Protein AF-C4WVU9-F1 (afdb_monomer_lite)

Structure (mmCIF, N/CA/C/O backbone):
data_AF-C4WVU9-F1
#
_entry.id   AF-C4WVU9-F1
#
loop_
_atom_site.group_PDB
_atom_site.id
_atom_site.type_symbol
_atom_site.label_atom_id
_atom_site.label_alt_id
_atom_site.label_comp_id
_atom_site.label_asym_id
_atom_site.label_entity_id
_atom_site.label_seq_id
_atom_site.pdbx_PDB_ins_code
_atom_site.Cartn_x
_atom_site.Cartn_y
_atom_site.Cartn_z
_atom_site.occupancy
_atom_site.B_iso_or_equiv
_atom_site.auth_seq_id
_atom_site.auth_comp_id
_atom_site.auth_asym_id
_atom_site.auth_atom_id
_atom_site.pdbx_PDB_model_num
ATOM 1 N N . MET A 1 1 ? -64.545 -30.453 28.045 1.00 46.75 1 MET A N 1
ATOM 2 C CA . MET A 1 1 ? -63.156 -30.467 27.535 1.00 46.75 1 MET A CA 1
ATOM 3 C C . MET A 1 1 ? -63.154 -29.955 26.108 1.00 46.75 1 MET A C 1
ATOM 5 O O . MET A 1 1 ? -63.712 -30.642 25.272 1.00 46.75 1 MET A O 1
ATOM 9 N N . LEU A 1 2 ? -62.553 -28.795 25.832 1.00 46.34 2 LEU A N 1
ATOM 10 C CA . LEU A 1 2 ? -62.151 -28.385 24.479 1.00 46.34 2 LEU A CA 1
ATOM 11 C C . LEU A 1 2 ? -60.904 -27.500 24.621 1.00 46.34 2 LEU A C 1
ATOM 13 O O . LEU A 1 2 ? -60.979 -26.382 25.125 1.00 46.34 2 LEU A O 1
ATOM 17 N N . TYR A 1 3 ? -59.742 -28.041 24.258 1.00 50.78 3 TYR A N 1
ATOM 18 C CA . TYR A 1 3 ? -58.466 -27.332 24.304 1.00 50.78 3 TYR A CA 1
ATOM 19 C C . TYR A 1 3 ? -58.390 -26.354 23.130 1.00 50.78 3 TYR A C 1
ATOM 21 O O . TYR A 1 3 ? -58.529 -26.748 21.974 1.00 50.78 3 TYR A O 1
ATOM 29 N N . LYS A 1 4 ? -58.163 -25.068 23.417 1.00 58.62 4 LYS A N 1
ATOM 30 C CA . LYS A 1 4 ? -57.947 -24.046 22.389 1.00 58.62 4 LYS A CA 1
ATOM 31 C C . LYS A 1 4 ? -56.478 -24.100 21.970 1.00 58.62 4 LYS A C 1
ATOM 33 O O . LYS A 1 4 ? -55.602 -23.596 22.669 1.00 58.62 4 LYS A O 1
ATOM 38 N N . GLN A 1 5 ? -56.204 -24.778 20.862 1.00 60.66 5 GLN A N 1
ATOM 39 C CA . GLN A 1 5 ? -54.856 -24.931 20.328 1.00 60.66 5 GLN A CA 1
ATOM 40 C C . GLN A 1 5 ? -54.360 -23.585 19.788 1.00 60.66 5 GLN A C 1
ATOM 42 O O . GLN A 1 5 ? -54.873 -23.066 18.799 1.00 60.66 5 GLN A O 1
ATOM 47 N N . GLY A 1 6 ? -53.385 -22.989 20.476 1.00 61.97 6 GLY A N 1
ATOM 48 C CA . GLY A 1 6 ? -52.731 -21.764 20.029 1.00 61.97 6 GLY A CA 1
ATOM 49 C C . GLY A 1 6 ? -51.910 -22.035 18.773 1.00 61.97 6 GLY A C 1
ATOM 50 O O . GLY A 1 6 ? -50.918 -22.763 18.816 1.00 61.97 6 GLY A O 1
ATOM 51 N N . THR A 1 7 ? -52.312 -21.450 17.648 1.00 63.16 7 THR A N 1
ATOM 52 C CA . THR A 1 7 ? -51.521 -21.434 16.414 1.00 63.16 7 THR A CA 1
ATOM 53 C C . THR A 1 7 ? -50.239 -20.644 16.652 1.00 63.16 7 THR A C 1
ATOM 55 O O . THR A 1 7 ? -50.261 -19.415 16.753 1.00 63.16 7 THR A O 1
ATOM 58 N N . LYS A 1 8 ? -49.111 -21.350 16.761 1.00 67.69 8 LYS A N 1
ATOM 59 C CA . LYS A 1 8 ? -47.779 -20.742 16.788 1.00 67.69 8 LYS A CA 1
ATOM 60 C C . LYS A 1 8 ? -47.520 -20.123 15.414 1.00 67.69 8 LYS A C 1
ATOM 62 O O . LYS A 1 8 ? -47.530 -20.832 14.412 1.00 67.69 8 LYS A O 1
ATOM 67 N N . LYS A 1 9 ? -47.323 -18.804 15.360 1.00 69.62 9 LYS A N 1
ATOM 68 C CA . LYS A 1 9 ? -46.897 -18.117 14.135 1.00 69.62 9 LYS A CA 1
ATOM 69 C C . LYS A 1 9 ? -45.459 -18.543 13.830 1.00 69.62 9 LYS A C 1
ATOM 71 O O . LYS A 1 9 ? -44.589 -18.399 14.685 1.00 69.62 9 LYS A O 1
ATOM 76 N N . LEU A 1 10 ? -45.228 -19.100 12.646 1.00 72.19 10 LEU A N 1
ATOM 77 C CA . LEU A 1 10 ? -43.886 -19.391 12.141 1.00 72.19 10 LEU A CA 1
ATOM 78 C C . LEU A 1 10 ? -43.288 -18.101 11.563 1.00 72.19 10 LEU A C 1
ATOM 80 O O . LEU A 1 10 ? -44.019 -17.256 11.046 1.00 72.19 10 LEU A O 1
ATOM 84 N N . LEU A 1 11 ? -41.970 -17.935 11.693 1.00 74.94 11 LEU A N 1
ATOM 85 C CA . LEU A 1 11 ? -41.257 -16.771 11.165 1.00 74.94 11 LEU A CA 1
ATOM 86 C C . LEU A 1 11 ? -41.350 -16.750 9.634 1.00 74.94 11 LEU A C 1
ATOM 88 O O . LEU A 1 11 ? -41.182 -17.779 8.980 1.00 74.94 11 LEU A O 1
ATOM 92 N N . GLN A 1 12 ? -41.627 -15.573 9.073 1.00 75.31 12 GLN A N 1
ATOM 93 C CA . GLN A 1 12 ? -41.738 -15.378 7.632 1.00 75.31 12 GLN A CA 1
ATOM 94 C C . GLN A 1 12 ? -40.367 -15.548 6.971 1.00 75.31 12 GLN A C 1
ATOM 96 O O . GL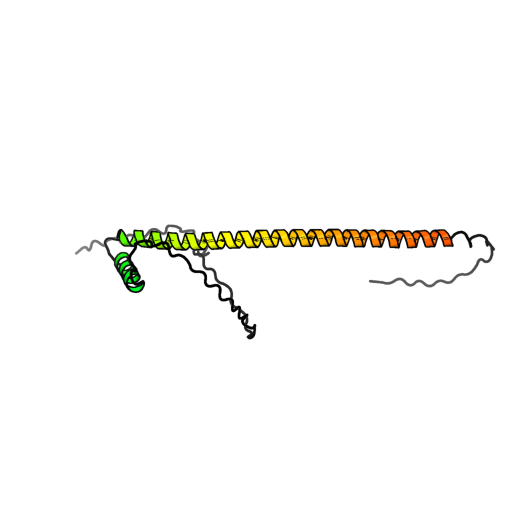N A 1 12 ? -39.401 -14.876 7.330 1.00 75.31 12 GLN A O 1
ATOM 101 N N . THR A 1 13 ? -40.283 -16.431 5.980 1.00 66.06 13 THR A N 1
ATOM 102 C CA . THR A 1 13 ? -39.096 -16.566 5.133 1.00 66.06 13 THR A CA 1
ATOM 103 C C . THR A 1 13 ? -38.992 -15.352 4.214 1.00 66.06 13 THR A C 1
ATOM 105 O O . THR A 1 13 ? -39.792 -15.198 3.293 1.00 66.06 13 THR A O 1
ATOM 108 N N . LEU A 1 14 ? -38.015 -14.485 4.484 1.00 68.69 14 LEU A N 1
ATOM 109 C CA . LEU A 1 14 ? -37.805 -13.207 3.791 1.00 68.69 14 LEU A CA 1
ATOM 110 C C . LEU A 1 14 ? -37.404 -13.350 2.314 1.00 68.69 14 LEU A C 1
ATOM 112 O O . LEU A 1 14 ? -37.648 -12.434 1.536 1.00 68.69 14 LEU A O 1
ATOM 116 N N . GLN A 1 15 ? -36.815 -14.479 1.907 1.00 71.50 15 GLN A N 1
ATOM 117 C CA . GLN A 1 15 ? -36.357 -14.694 0.530 1.00 71.50 15 GLN A CA 1
ATOM 118 C C . GLN A 1 15 ? -36.625 -16.136 0.072 1.00 71.50 15 GLN A C 1
ATOM 120 O O . GLN A 1 15 ? -35.752 -16.993 0.181 1.00 71.50 15 GLN A O 1
ATOM 125 N N . PRO A 1 16 ? -37.826 -16.433 -0.453 1.00 64.88 16 PRO A N 1
ATOM 126 C CA . PRO A 1 16 ? -38.174 -17.779 -0.916 1.00 64.88 16 PRO A CA 1
ATOM 127 C C . PRO A 1 16 ? -37.438 -18.207 -2.203 1.00 64.88 16 PRO A C 1
ATOM 129 O O . PRO A 1 16 ? -37.450 -19.384 -2.537 1.00 64.88 16 PRO A O 1
ATOM 132 N N . SER A 1 17 ? -36.781 -17.276 -2.908 1.00 65.25 17 SER A N 1
ATOM 133 C CA . SER A 1 17 ? -36.077 -17.508 -4.183 1.00 65.25 17 SER A CA 1
ATOM 134 C C . SER A 1 17 ? -34.546 -17.382 -4.077 1.00 65.25 17 SER A C 1
ATOM 136 O O . SER A 1 17 ? -33.875 -17.189 -5.090 1.00 65.25 17 SER A O 1
ATOM 138 N N . GLY A 1 18 ? -33.971 -17.461 -2.873 1.00 63.62 18 GLY A N 1
ATOM 139 C CA . GLY A 1 18 ? -32.516 -17.509 -2.691 1.00 63.62 18 GLY A CA 1
ATOM 140 C C . GLY A 1 18 ? -31.942 -18.837 -3.191 1.00 63.62 18 GLY A C 1
ATOM 141 O O . GLY A 1 18 ? -31.668 -19.729 -2.395 1.00 63.62 18 GLY A O 1
ATOM 142 N N . VAL A 1 19 ? -31.835 -18.996 -4.511 1.00 60.62 19 VAL A N 1
ATOM 143 C CA . VAL A 1 19 ? -31.214 -20.166 -5.157 1.00 60.62 19 VAL A CA 1
ATOM 144 C C . VAL A 1 19 ? -29.689 -20.091 -5.047 1.00 60.62 19 VAL A C 1
ATOM 146 O O . VAL A 1 19 ? -29.017 -21.119 -5.103 1.00 60.62 19 VAL A O 1
ATOM 149 N N . ASP A 1 20 ? -29.152 -18.891 -4.823 1.00 56.28 20 ASP A N 1
ATOM 150 C CA . ASP A 1 20 ? -27.722 -18.663 -4.712 1.00 56.28 20 ASP A CA 1
ATOM 151 C C . ASP A 1 20 ? -27.237 -18.743 -3.256 1.00 56.28 20 ASP A C 1
ATOM 153 O O . ASP A 1 20 ? -27.764 -18.076 -2.362 1.00 56.28 20 ASP A O 1
ATOM 157 N N . LYS A 1 21 ? -26.245 -19.608 -3.020 1.00 66.12 21 LYS A N 1
ATOM 158 C CA . LYS A 1 21 ? -25.592 -19.832 -1.719 1.00 66.12 21 LYS A CA 1
ATOM 159 C C . LYS A 1 21 ? -24.200 -19.210 -1.671 1.00 66.12 21 LYS A C 1
ATOM 161 O O . LYS A 1 21 ? -23.356 -19.649 -0.883 1.00 66.12 21 LYS A O 1
ATOM 166 N N . GLU A 1 22 ? -23.925 -18.217 -2.505 1.00 67.19 22 GLU A N 1
ATOM 167 C CA . GLU A 1 22 ? -22.727 -17.417 -2.330 1.00 67.19 22 GLU A CA 1
ATOM 168 C C . GLU A 1 22 ? -22.809 -16.652 -1.001 1.00 67.19 22 GLU A C 1
ATOM 170 O O . GLU A 1 22 ? -23.649 -15.788 -0.753 1.00 67.19 22 GLU A O 1
ATOM 175 N N . ASN A 1 23 ? -21.971 -17.080 -0.061 1.00 61.78 23 ASN A N 1
ATOM 176 C CA . ASN A 1 23 ? -21.920 -16.515 1.273 1.00 61.78 23 ASN A CA 1
ATOM 177 C C . ASN A 1 23 ? -21.508 -15.040 1.189 1.00 61.78 23 ASN A C 1
ATOM 179 O O . ASN A 1 23 ? -20.345 -14.720 0.949 1.00 61.78 23 ASN A O 1
ATOM 183 N N . LEU A 1 24 ? -22.452 -14.153 1.496 1.00 56.53 24 LEU A N 1
ATOM 184 C CA . LEU A 1 24 ? -22.263 -12.721 1.739 1.00 56.53 24 LEU A CA 1
ATOM 185 C C . LEU A 1 24 ? -21.578 -12.461 3.093 1.00 56.53 24 LEU A C 1
ATOM 187 O O . LEU A 1 24 ? -22.041 -11.690 3.928 1.00 56.53 24 LEU A O 1
ATOM 191 N N . VAL A 1 25 ? -20.449 -13.128 3.327 1.00 56.00 25 VAL A N 1
ATOM 192 C CA . VAL A 1 25 ? -19.523 -12.806 4.412 1.00 56.00 25 VAL A CA 1
ATOM 193 C C . VAL A 1 25 ? -18.114 -12.992 3.871 1.00 56.00 25 VAL A C 1
ATOM 195 O O . VAL A 1 25 ? -17.694 -14.114 3.581 1.00 56.00 25 VAL A O 1
ATOM 198 N N . GLY A 1 26 ? -17.395 -11.875 3.733 1.00 56.62 26 GLY A N 1
ATOM 199 C CA . GLY A 1 26 ? -16.020 -11.799 3.246 1.00 56.62 26 GLY A CA 1
ATOM 200 C C . GLY A 1 26 ? -15.096 -12.785 3.954 1.00 56.62 26 GLY A C 1
ATOM 201 O O . GLY A 1 26 ? -14.532 -12.501 5.007 1.00 56.62 26 GLY A O 1
ATOM 202 N N . THR A 1 27 ? -14.927 -13.958 3.355 1.00 49.22 27 THR A N 1
ATOM 203 C CA . THR A 1 27 ? -14.010 -14.987 3.826 1.00 49.22 27 THR A CA 1
ATOM 204 C C . THR A 1 27 ? -12.823 -15.014 2.882 1.00 49.22 27 THR A C 1
ATOM 206 O O . THR A 1 27 ? -12.792 -15.750 1.901 1.00 49.22 27 THR A O 1
ATOM 209 N N . GLY A 1 28 ? -11.822 -14.191 3.199 1.00 56.09 28 GLY A N 1
ATOM 210 C CA . GLY A 1 28 ? -10.478 -14.342 2.658 1.00 56.09 28 GLY A CA 1
ATOM 211 C C . GLY A 1 28 ? -9.951 -15.730 3.012 1.00 56.09 28 GLY A C 1
ATOM 212 O O . GLY A 1 28 ? -9.529 -15.979 4.139 1.00 56.09 28 GLY A O 1
ATOM 213 N N . ARG A 1 29 ? -10.013 -16.660 2.059 1.00 54.62 29 ARG A N 1
ATOM 214 C CA . ARG A 1 29 ? -9.368 -17.969 2.156 1.00 54.62 29 ARG A CA 1
ATOM 215 C C . ARG A 1 29 ? -8.211 -17.995 1.171 1.00 54.62 29 ARG A C 1
ATOM 217 O O . ARG A 1 29 ? -8.396 -18.270 -0.010 1.00 54.62 29 ARG A O 1
ATOM 224 N N . PHE A 1 30 ? -7.009 -17.730 1.674 1.00 53.28 30 PHE A N 1
ATOM 225 C CA . PHE A 1 30 ? -5.787 -18.111 0.976 1.00 53.28 30 PHE A CA 1
ATOM 226 C C . PHE A 1 30 ? -5.749 -19.639 0.888 1.00 53.28 30 PHE A C 1
ATOM 228 O O . PHE A 1 30 ? -5.732 -20.327 1.911 1.00 53.28 30 PHE A O 1
ATOM 235 N N . HIS A 1 31 ? -5.762 -20.169 -0.334 1.00 47.25 31 HIS A N 1
ATOM 236 C CA . HIS A 1 31 ? -5.494 -21.580 -0.583 1.00 47.25 31 HIS A CA 1
ATOM 237 C C . HIS A 1 31 ? -4.033 -21.864 -0.231 1.00 47.25 31 HIS A C 1
ATOM 239 O O . HIS A 1 31 ? -3.111 -21.487 -0.949 1.00 47.25 31 HIS A O 1
ATOM 245 N N . LYS A 1 32 ? -3.825 -22.517 0.912 1.00 50.69 32 LYS A N 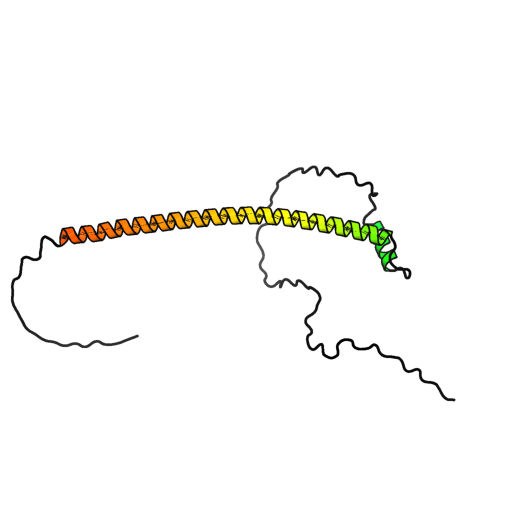1
ATOM 246 C CA . LYS A 1 32 ? -2.538 -23.072 1.312 1.00 50.69 32 LYS A CA 1
ATOM 247 C C . LYS A 1 32 ? -2.442 -24.476 0.726 1.00 50.69 32 LYS A C 1
ATOM 249 O O . LYS A 1 32 ? -2.963 -25.419 1.313 1.00 50.69 32 LYS A O 1
ATOM 254 N N . HIS A 1 33 ? -1.791 -24.608 -0.424 1.00 49.00 33 HIS A N 1
ATOM 255 C CA . HIS A 1 33 ? -1.375 -25.908 -0.934 1.00 49.00 33 HIS A CA 1
ATOM 256 C C . HIS A 1 33 ? -0.013 -25.792 -1.618 1.00 49.00 33 HIS A C 1
ATOM 258 O O . HIS A 1 33 ? 0.095 -25.255 -2.715 1.00 49.00 33 HIS A O 1
ATOM 264 N N . ASN A 1 34 ? 1.014 -26.243 -0.898 1.00 41.12 34 ASN A N 1
ATOM 265 C CA . ASN A 1 34 ? 2.132 -27.086 -1.334 1.00 41.12 34 ASN A CA 1
ATOM 266 C C . ASN A 1 34 ? 3.341 -26.849 -0.420 1.00 41.12 34 ASN A C 1
ATOM 268 O O . ASN A 1 34 ? 3.760 -25.724 -0.153 1.00 41.12 34 ASN A O 1
ATOM 272 N N . SER A 1 35 ? 3.826 -27.958 0.120 1.00 49.91 35 SER A N 1
ATOM 273 C CA . SER A 1 35 ? 5.025 -28.115 0.927 1.00 49.91 35 SER A CA 1
ATOM 274 C C . SER A 1 35 ? 6.281 -27.953 0.076 1.00 49.91 35 SER A C 1
ATOM 276 O O . SER A 1 35 ? 6.392 -28.631 -0.935 1.00 49.91 35 SER A O 1
ATOM 278 N N . ASP A 1 36 ? 7.228 -27.128 0.525 1.00 45.78 36 ASP A N 1
ATOM 279 C CA . ASP A 1 36 ? 8.599 -27.582 0.789 1.00 45.78 36 ASP A CA 1
ATOM 280 C C . ASP A 1 36 ? 9.380 -26.574 1.658 1.00 45.78 36 ASP A C 1
ATOM 282 O O . ASP A 1 36 ? 9.093 -25.371 1.632 1.00 45.78 36 ASP A O 1
ATOM 286 N N . PRO A 1 37 ? 10.324 -27.041 2.501 1.00 53.94 37 PRO A N 1
ATOM 287 C CA . PRO A 1 37 ? 11.006 -26.221 3.489 1.00 53.94 37 PRO A CA 1
ATOM 288 C C . PRO A 1 37 ? 12.353 -25.701 2.969 1.00 53.94 37 PRO A C 1
ATOM 290 O O . PRO A 1 37 ? 13.084 -26.424 2.298 1.00 53.94 37 PRO A O 1
ATOM 293 N N . LYS A 1 38 ? 12.717 -24.496 3.435 1.00 51.56 38 LYS A N 1
ATOM 294 C CA . LYS A 1 38 ? 14.005 -23.768 3.308 1.00 51.56 38 LYS A CA 1
ATOM 295 C C . LYS A 1 38 ? 13.949 -22.581 2.347 1.00 51.56 38 LYS A C 1
ATOM 297 O O . LYS A 1 38 ? 14.529 -22.608 1.270 1.00 51.56 38 LYS A O 1
ATOM 302 N N . ILE A 1 39 ? 13.379 -21.476 2.823 1.00 45.19 39 ILE A N 1
ATOM 303 C CA . ILE A 1 39 ? 13.847 -20.149 2.413 1.00 45.19 39 ILE A CA 1
ATOM 304 C C . ILE A 1 39 ? 14.181 -19.365 3.680 1.00 45.19 39 ILE A C 1
ATOM 306 O O . ILE A 1 39 ? 13.399 -19.262 4.625 1.00 45.19 39 ILE A O 1
ATOM 310 N N . LEU A 1 40 ? 15.439 -18.949 3.707 1.00 45.69 40 LEU A N 1
ATOM 311 C CA . LEU A 1 40 ? 16.177 -18.340 4.797 1.00 45.69 40 LEU A CA 1
ATOM 312 C C . LEU A 1 40 ? 15.523 -17.029 5.244 1.00 45.69 40 LEU A C 1
ATOM 314 O O . LEU A 1 40 ? 15.174 -16.181 4.427 1.00 45.69 40 LEU A O 1
ATOM 318 N N . LYS A 1 41 ? 15.400 -16.860 6.564 1.00 48.59 41 LYS A N 1
ATOM 319 C CA . LYS A 1 41 ? 15.050 -15.589 7.207 1.00 48.59 41 LYS A CA 1
ATOM 320 C C . LYS A 1 41 ? 16.065 -14.511 6.799 1.00 48.59 41 LYS A C 1
ATOM 322 O O . LYS A 1 41 ? 17.248 -14.703 7.089 1.00 48.59 41 LYS A O 1
ATOM 327 N N . PRO A 1 42 ? 15.652 -13.349 6.271 1.00 41.41 42 PRO A N 1
ATOM 328 C CA . PRO A 1 42 ? 16.505 -12.173 6.294 1.00 41.41 42 PRO A CA 1
ATOM 329 C C . PRO A 1 42 ? 16.466 -11.590 7.712 1.00 41.41 42 PRO A C 1
ATOM 331 O O . PRO A 1 42 ? 15.449 -11.058 8.158 1.00 41.41 42 PRO A O 1
ATOM 334 N N . GLN A 1 43 ? 17.568 -11.731 8.451 1.00 42.94 43 GLN A N 1
ATOM 335 C CA . GLN A 1 43 ? 17.825 -10.910 9.632 1.00 42.94 43 GLN A CA 1
ATOM 336 C C . GLN A 1 43 ? 18.149 -9.489 9.162 1.00 42.94 43 GLN A C 1
ATOM 338 O O . GLN A 1 43 ? 19.291 -9.203 8.818 1.00 42.94 43 GLN A O 1
ATOM 343 N N . PHE A 1 44 ? 17.171 -8.587 9.184 1.00 39.50 44 PHE A N 1
ATOM 344 C CA . PHE A 1 44 ? 17.460 -7.157 9.217 1.00 39.50 44 PHE A CA 1
ATOM 345 C C . PHE A 1 44 ? 17.536 -6.723 10.679 1.00 39.50 44 PHE A C 1
ATOM 347 O O . PHE A 1 44 ? 16.523 -6.533 11.349 1.00 39.50 44 PHE A O 1
ATOM 354 N N . LYS A 1 45 ? 18.767 -6.624 11.190 1.00 48.81 45 LYS A N 1
ATOM 355 C CA . LYS A 1 45 ? 19.072 -5.819 12.371 1.00 48.81 45 LYS A CA 1
ATOM 356 C C . LYS A 1 45 ? 19.251 -4.387 11.885 1.00 48.81 45 LYS A C 1
ATOM 358 O O . LYS A 1 45 ? 20.247 -4.071 11.240 1.00 48.81 45 LYS A O 1
ATOM 363 N N . THR A 1 46 ? 18.293 -3.529 12.183 1.00 36.59 46 THR A N 1
ATOM 364 C CA . THR A 1 46 ? 18.521 -2.087 12.168 1.00 36.59 46 THR A CA 1
ATOM 365 C C . THR A 1 46 ? 17.812 -1.533 13.387 1.00 36.59 46 THR A C 1
ATOM 367 O O . THR A 1 46 ? 16.594 -1.378 13.410 1.00 36.59 46 THR A O 1
ATOM 370 N N . GLU A 1 47 ? 18.596 -1.345 14.443 1.00 46.84 47 GLU A N 1
ATOM 371 C CA . GLU A 1 47 ? 18.220 -0.538 15.593 1.00 46.84 47 GLU A CA 1
ATOM 372 C C . GLU A 1 47 ? 18.011 0.890 15.085 1.00 46.84 47 GLU A C 1
ATOM 374 O O . GLU A 1 47 ? 18.961 1.603 14.773 1.00 46.84 47 GLU A O 1
ATOM 379 N N . VAL A 1 48 ? 16.751 1.292 14.945 1.00 39.09 48 VAL A N 1
ATOM 380 C CA . VAL A 1 48 ? 16.378 2.702 14.905 1.00 39.09 48 VAL A CA 1
ATOM 381 C C . VAL A 1 48 ? 15.511 2.918 16.129 1.00 39.09 48 VAL A C 1
ATOM 383 O O . VAL A 1 48 ? 14.347 2.518 16.164 1.00 39.09 48 VAL A O 1
ATOM 386 N N . ASP A 1 49 ? 16.129 3.497 17.156 1.00 42.47 49 ASP A N 1
ATOM 387 C CA . ASP A 1 49 ? 15.468 4.022 18.345 1.00 42.47 49 ASP A CA 1
ATOM 388 C C . ASP A 1 49 ? 14.556 5.180 17.915 1.00 42.47 49 ASP A C 1
ATOM 390 O O . ASP A 1 49 ? 14.934 6.353 17.906 1.00 42.47 49 ASP A O 1
ATOM 394 N N . VAL A 1 50 ? 13.349 4.842 17.458 1.00 37.97 50 VAL A N 1
ATOM 395 C CA . VAL A 1 50 ? 12.288 5.820 17.244 1.00 37.97 50 VAL A CA 1
ATOM 396 C C . VAL A 1 50 ? 11.659 6.063 18.606 1.00 37.97 50 VAL A C 1
ATOM 398 O O . VAL A 1 50 ? 10.723 5.373 19.007 1.00 37.97 50 VAL A O 1
ATOM 401 N N . LYS A 1 51 ? 12.168 7.074 19.316 1.00 44.75 51 LYS A N 1
ATOM 402 C CA . LYS A 1 51 ? 11.436 7.718 20.410 1.00 44.75 51 LYS A CA 1
ATOM 403 C C . LYS A 1 51 ? 10.124 8.265 19.853 1.00 44.75 51 LYS A C 1
ATOM 405 O O . LYS A 1 51 ? 10.050 9.405 19.398 1.00 44.75 51 LYS A O 1
ATOM 410 N N . SER A 1 52 ? 9.076 7.449 19.886 1.00 44.59 52 SER A N 1
ATOM 411 C CA . SER A 1 52 ? 7.709 7.921 19.741 1.00 44.59 52 SER A CA 1
ATOM 412 C C . SER A 1 52 ? 7.411 8.787 20.955 1.00 44.59 52 SER A C 1
ATOM 414 O O . SER A 1 52 ? 7.268 8.292 22.072 1.00 44.59 52 SER A O 1
ATOM 416 N N . ASN A 1 53 ? 7.382 10.100 20.747 1.00 41.75 53 ASN A N 1
ATOM 417 C CA . ASN A 1 53 ? 6.919 11.037 21.754 1.00 41.75 53 ASN A CA 1
ATOM 418 C C . ASN A 1 53 ? 5.410 10.811 21.908 1.00 41.75 53 ASN A C 1
ATOM 420 O O . ASN A 1 53 ? 4.603 11.267 21.099 1.00 41.75 53 ASN A O 1
ATOM 424 N N . GLU A 1 54 ? 5.050 10.006 22.902 1.00 47.22 54 GLU A N 1
ATOM 425 C CA . GLU A 1 54 ? 3.674 9.714 23.268 1.00 47.22 54 GLU A CA 1
ATOM 426 C C . GLU A 1 54 ? 3.031 11.009 23.771 1.00 47.22 54 GLU A C 1
ATOM 428 O O . GLU A 1 54 ? 3.244 11.450 24.905 1.00 47.22 54 GLU A O 1
ATOM 433 N N . ASN A 1 55 ? 2.246 11.647 22.905 1.00 46.28 55 ASN A N 1
ATOM 434 C CA . ASN A 1 55 ? 1.347 12.710 23.315 1.00 46.28 55 ASN A CA 1
ATOM 435 C C . ASN A 1 55 ? 0.385 12.119 24.350 1.00 46.28 55 ASN A C 1
ATOM 437 O O . ASN A 1 55 ? -0.449 11.267 24.043 1.00 46.28 55 ASN A O 1
ATOM 441 N N . LYS A 1 56 ? 0.568 12.552 25.599 1.00 50.88 56 LYS A N 1
ATOM 442 C CA . LYS A 1 56 ? -0.187 12.146 26.782 1.00 50.88 56 LYS A CA 1
ATOM 443 C C . LYS A 1 56 ? -1.674 12.438 26.581 1.00 50.88 56 LYS A C 1
ATOM 445 O O . LYS A 1 56 ? -2.156 13.513 26.920 1.00 50.88 56 LYS A O 1
ATOM 450 N N . SER A 1 57 ? -2.407 11.456 26.068 1.00 44.81 57 SER A N 1
ATOM 451 C CA . SER A 1 57 ? -3.849 11.380 26.260 1.00 44.81 57 SER A CA 1
ATOM 452 C C . SER A 1 57 ? -4.090 10.876 27.677 1.00 44.81 57 SER A C 1
ATOM 454 O O . SER A 1 57 ? -3.729 9.749 28.018 1.00 44.81 57 SER A O 1
ATOM 456 N N . ILE A 1 58 ? -4.677 11.730 28.513 1.00 47.91 58 ILE A N 1
ATOM 457 C CA . ILE A 1 58 ? -5.152 11.405 29.858 1.00 47.91 58 ILE A CA 1
ATOM 458 C C . ILE A 1 58 ? -6.377 10.497 29.701 1.00 47.91 58 ILE A C 1
ATOM 460 O O . ILE A 1 58 ? -7.517 10.911 29.853 1.00 47.91 58 ILE A O 1
ATOM 464 N N . VAL A 1 59 ? -6.148 9.239 29.348 1.00 52.69 59 VAL A N 1
ATOM 465 C CA . VAL A 1 59 ? -7.100 8.162 29.589 1.00 52.69 59 VAL A CA 1
ATOM 466 C C . VAL A 1 59 ? -6.281 7.099 30.278 1.00 52.69 59 VAL A C 1
ATOM 468 O O . VAL A 1 59 ? -5.285 6.621 29.736 1.00 52.69 59 VAL A O 1
ATOM 471 N N . ALA A 1 60 ? -6.642 6.845 31.535 1.00 46.00 60 ALA A N 1
ATOM 472 C CA . ALA A 1 60 ? -5.954 5.937 32.431 1.00 46.00 60 ALA A CA 1
ATOM 473 C C . ALA A 1 60 ? -5.493 4.678 31.688 1.00 46.00 60 ALA A C 1
ATOM 475 O O . ALA A 1 60 ? -6.217 4.136 30.853 1.00 46.00 60 ALA A O 1
ATOM 476 N N . LYS A 1 61 ? -4.288 4.209 32.015 1.00 51.12 61 LYS A N 1
ATOM 477 C CA . LYS A 1 61 ? -3.739 2.925 31.578 1.00 51.12 61 LYS A CA 1
ATOM 478 C C . LYS A 1 61 ? -4.618 1.805 32.148 1.00 51.12 61 LYS A C 1
ATOM 480 O O . LYS A 1 61 ? -4.288 1.190 33.156 1.00 51.12 61 LYS A O 1
ATOM 485 N N . VAL A 1 62 ? -5.794 1.605 31.561 1.00 56.06 62 VAL A N 1
ATOM 486 C CA . VAL A 1 62 ? -6.725 0.548 31.937 1.00 56.06 62 VAL A CA 1
ATOM 487 C C . VAL A 1 62 ? -6.119 -0.745 31.419 1.00 56.06 62 VAL A C 1
ATOM 489 O O . VAL A 1 62 ? -5.818 -0.871 30.232 1.00 56.06 62 VAL A O 1
ATOM 492 N N . ASN A 1 63 ? -5.897 -1.698 32.323 1.00 66.69 63 ASN A N 1
ATOM 493 C CA . ASN A 1 63 ? -5.406 -3.020 31.961 1.00 66.69 63 ASN A CA 1
ATOM 494 C C . ASN A 1 63 ? -6.281 -3.603 30.834 1.00 66.69 63 ASN A C 1
ATOM 496 O O . ASN A 1 63 ? -7.499 -3.697 31.022 1.00 66.69 63 ASN A O 1
ATOM 500 N N . PRO A 1 64 ? -5.697 -4.036 29.698 1.00 68.12 64 PRO A N 1
ATOM 501 C CA . PRO A 1 64 ? -6.455 -4.573 28.565 1.00 68.12 64 PRO A CA 1
ATOM 502 C C . PRO A 1 64 ? -7.395 -5.719 28.963 1.00 68.12 64 PRO A C 1
ATOM 504 O O . PRO A 1 64 ? -8.463 -5.883 28.382 1.00 68.12 64 PRO A O 1
ATOM 507 N N . SER A 1 65 ? -7.021 -6.487 29.992 1.00 70.06 65 SER A N 1
ATOM 508 C CA . SER A 1 65 ? -7.819 -7.580 30.553 1.00 70.06 65 SER A CA 1
ATOM 509 C C . SER A 1 65 ? -9.076 -7.107 31.288 1.00 70.06 65 SER A C 1
ATOM 511 O O . SER A 1 65 ? -10.139 -7.696 31.106 1.00 70.06 65 SER A O 1
ATOM 513 N N . LEU A 1 66 ? -8.985 -6.036 32.082 1.00 63.25 66 LEU A N 1
ATOM 514 C CA . LEU A 1 66 ? -10.130 -5.452 32.789 1.00 63.25 66 LEU A CA 1
ATOM 515 C C . LEU A 1 66 ? -11.077 -4.756 31.813 1.00 63.25 66 LEU A C 1
ATOM 517 O O . LEU A 1 66 ? -12.290 -4.889 31.924 1.00 63.25 66 LEU A O 1
ATOM 521 N N . TYR A 1 67 ? -10.515 -4.087 30.808 1.00 70.31 67 TYR A N 1
ATOM 522 C CA . TYR A 1 67 ? -11.280 -3.457 29.740 1.00 70.31 67 TYR A CA 1
ATOM 523 C C . TYR A 1 67 ? -12.063 -4.480 28.903 1.00 70.31 67 TYR A C 1
ATOM 525 O O . TYR A 1 67 ? -13.257 -4.318 28.664 1.00 70.31 67 TYR A O 1
ATOM 533 N N . LYS A 1 68 ? -11.417 -5.586 28.520 1.00 75.88 68 LYS A N 1
ATOM 534 C CA . LYS A 1 68 ? -12.080 -6.673 27.795 1.00 75.88 68 LYS A CA 1
ATOM 535 C C . LYS A 1 68 ? -13.210 -7.295 28.616 1.00 75.88 68 LYS A C 1
ATOM 537 O O . LYS A 1 68 ? -14.243 -7.640 28.055 1.00 75.88 68 LYS A O 1
ATOM 542 N N . LYS A 1 69 ? -13.031 -7.400 29.936 1.00 77.62 69 LYS A N 1
ATOM 543 C CA . LYS A 1 69 ? -14.061 -7.897 30.852 1.00 77.62 69 LYS A CA 1
ATOM 544 C C . LYS A 1 69 ? -15.273 -6.956 30.923 1.00 77.62 69 LYS A C 1
ATOM 546 O O . LYS A 1 69 ? -16.390 -7.438 30.782 1.00 77.62 69 LYS A O 1
ATOM 551 N N . LEU A 1 70 ? -15.045 -5.643 31.019 1.00 73.81 70 LEU A N 1
ATOM 552 C CA . LEU A 1 70 ? -16.099 -4.617 30.999 1.00 73.81 70 LEU A CA 1
ATOM 553 C C . LEU A 1 70 ? -16.937 -4.677 29.709 1.00 73.81 70 LEU A C 1
ATOM 555 O O . LEU A 1 70 ? -18.160 -4.673 29.761 1.00 73.81 70 LEU A O 1
ATOM 559 N N . ILE A 1 71 ? -16.286 -4.801 28.547 1.00 76.94 71 ILE A N 1
ATOM 560 C CA . ILE A 1 71 ? -16.992 -4.942 27.263 1.00 76.94 71 ILE A CA 1
ATOM 561 C C . ILE A 1 71 ? -17.857 -6.203 27.233 1.00 76.94 71 ILE A C 1
ATOM 563 O O . ILE A 1 71 ? -18.969 -6.171 26.721 1.00 76.94 71 ILE A O 1
ATOM 567 N N . ILE A 1 72 ? -17.342 -7.329 27.732 1.00 78.31 72 ILE A N 1
ATOM 568 C CA . ILE A 1 72 ? -18.085 -8.595 27.734 1.00 78.31 72 ILE A CA 1
ATOM 569 C C . ILE A 1 72 ? -19.320 -8.487 28.636 1.00 78.31 72 ILE A C 1
ATOM 571 O O . ILE A 1 72 ? -20.388 -8.963 28.258 1.00 78.31 72 ILE A O 1
ATOM 575 N N . GLU A 1 73 ? -19.193 -7.842 29.794 1.00 79.44 73 GLU A N 1
ATOM 576 C CA . GLU A 1 73 ? -20.321 -7.568 30.690 1.00 79.44 73 GLU A CA 1
ATOM 577 C C . GLU A 1 73 ? -21.371 -6.671 30.006 1.00 79.44 73 GLU A C 1
ATOM 579 O O . GLU A 1 73 ? -22.549 -7.024 29.985 1.00 79.44 73 GLU A O 1
ATOM 584 N N . ASP A 1 74 ? -20.955 -5.597 29.327 1.00 80.06 74 ASP A N 1
ATOM 585 C CA . ASP A 1 74 ? -21.866 -4.720 28.572 1.00 80.06 74 ASP A CA 1
ATOM 586 C C . ASP A 1 74 ? -22.538 -5.418 27.375 1.00 80.06 74 ASP A C 1
ATOM 588 O O . ASP A 1 74 ? -23.695 -5.142 27.060 1.00 80.06 74 ASP A O 1
ATOM 592 N N . LEU A 1 75 ? -21.845 -6.350 26.714 1.00 75.81 75 LEU A N 1
ATOM 593 C CA . LEU A 1 75 ? -22.382 -7.138 25.597 1.00 75.81 75 LEU A CA 1
ATOM 594 C C . LEU A 1 75 ? -23.323 -8.269 26.040 1.00 75.81 75 LEU A C 1
ATOM 596 O O . LEU A 1 75 ? -24.076 -8.786 25.217 1.00 75.81 75 LEU A O 1
ATOM 600 N N . THR A 1 76 ? -23.267 -8.675 27.310 1.00 80.81 76 THR A N 1
ATOM 601 C CA . THR A 1 76 ? -24.121 -9.731 27.885 1.00 80.81 76 THR A CA 1
ATOM 602 C C . THR A 1 76 ? -25.254 -9.177 28.753 1.00 80.81 76 THR A C 1
ATOM 604 O O . THR A 1 76 ? -26.124 -9.931 29.189 1.00 80.81 76 THR A O 1
ATOM 607 N N . SER A 1 77 ? -25.282 -7.858 28.964 1.00 79.44 77 SER A N 1
ATOM 608 C CA . SER A 1 77 ? -26.337 -7.153 29.686 1.00 79.44 77 SER A CA 1
ATOM 609 C C . SER A 1 77 ? -27.648 -7.106 28.895 1.00 79.44 77 SER A C 1
ATOM 611 O O . SER A 1 77 ? -27.681 -6.804 27.703 1.00 79.44 77 SER A O 1
ATOM 613 N N . VAL A 1 78 ? -28.766 -7.332 29.591 1.00 76.00 78 VAL A N 1
ATOM 614 C CA . VAL A 1 78 ? -30.130 -7.271 29.028 1.00 76.00 78 VAL A CA 1
ATOM 615 C C . VAL A 1 78 ? -30.549 -5.830 28.693 1.00 76.00 78 VAL A C 1
ATOM 617 O O . VAL A 1 78 ? -31.438 -5.615 27.874 1.00 76.00 78 VAL A O 1
ATOM 620 N N . VAL A 1 79 ? -29.896 -4.837 29.309 1.00 79.44 79 VAL A N 1
ATOM 621 C CA . VAL A 1 79 ? -30.209 -3.401 29.168 1.00 79.44 79 VAL A CA 1
ATOM 622 C C . VAL A 1 79 ? -29.518 -2.782 27.939 1.00 79.44 79 VAL A C 1
ATOM 624 O O . VAL A 1 79 ? -29.825 -1.657 27.551 1.00 79.44 79 VAL A O 1
ATOM 627 N N . GLY A 1 80 ? -28.642 -3.540 27.274 1.00 75.19 80 GLY A N 1
ATOM 628 C CA . GLY A 1 80 ? -27.854 -3.087 26.132 1.00 75.19 80 GLY A CA 1
ATOM 629 C C . GLY A 1 80 ? -26.529 -2.422 26.532 1.00 75.19 80 GLY A C 1
ATOM 630 O O . GLY A 1 80 ? -26.229 -2.297 27.722 1.00 75.19 80 GLY A O 1
ATOM 631 N N . PRO A 1 81 ? -25.709 -2.023 25.542 1.00 83.88 81 PRO A N 1
ATOM 632 C CA . PRO A 1 81 ? -24.351 -1.556 25.796 1.00 83.88 81 PRO A CA 1
ATOM 633 C C . PRO A 1 81 ? -24.318 -0.192 26.490 1.00 83.88 81 PRO A C 1
ATOM 635 O O . PRO A 1 81 ? -25.043 0.727 26.100 1.00 83.88 81 PRO A O 1
ATOM 638 N N . SER A 1 82 ? -23.434 -0.044 27.478 1.00 86.38 82 SER A N 1
ATOM 639 C CA . SER A 1 82 ? -23.250 1.212 28.207 1.00 86.38 82 SER A CA 1
ATOM 640 C C . SER A 1 82 ? -22.598 2.308 27.346 1.00 86.38 82 SER A C 1
ATOM 642 O O . SER A 1 82 ? -21.991 2.045 26.306 1.00 86.38 82 SER A O 1
ATOM 644 N N . GLU A 1 83 ? -22.658 3.565 27.793 1.00 87.12 83 GLU A N 1
ATOM 645 C CA . GLU A 1 83 ? -21.911 4.674 27.174 1.00 87.12 83 GLU A CA 1
ATOM 646 C C . GLU A 1 83 ? -20.408 4.366 27.088 1.00 87.12 83 GLU A C 1
ATOM 648 O O . GLU A 1 83 ? -19.760 4.638 26.072 1.00 87.12 83 GLU A O 1
ATOM 653 N N . LYS A 1 84 ? -19.862 3.705 28.118 1.00 84.62 84 LYS A N 1
ATOM 654 C CA . LYS A 1 84 ? -18.443 3.365 28.167 1.00 84.62 84 LYS A CA 1
ATOM 655 C C . LYS A 1 84 ? -18.061 2.367 27.079 1.00 84.62 84 LYS A C 1
ATOM 657 O O . LYS A 1 84 ? -16.987 2.494 26.492 1.00 84.62 84 LYS A O 1
ATOM 662 N N . TYR A 1 85 ? -18.937 1.418 26.755 1.00 86.44 85 TYR A N 1
ATOM 663 C CA . TYR A 1 85 ? -18.730 0.508 25.629 1.00 86.44 85 TYR A CA 1
ATOM 664 C C . TYR A 1 85 ? -18.541 1.270 24.309 1.00 86.44 85 TYR A C 1
ATOM 666 O O . TYR A 1 85 ? -17.609 0.981 23.548 1.00 86.44 85 TYR A O 1
ATOM 674 N N . TRP A 1 86 ? -19.394 2.262 24.043 1.00 88.88 86 TRP A N 1
ATOM 675 C CA . TRP A 1 86 ? -19.336 3.046 22.810 1.00 88.88 86 TRP A CA 1
ATOM 676 C C . TRP A 1 86 ? -18.113 3.947 22.746 1.00 88.88 86 TRP A C 1
ATOM 678 O O . TRP A 1 86 ? -17.469 3.998 21.699 1.00 88.88 86 TRP A O 1
ATOM 688 N N . GLU A 1 87 ? -17.752 4.588 23.858 1.00 89.19 87 GLU A N 1
ATOM 689 C CA . GLU A 1 87 ? -16.551 5.418 23.954 1.00 89.19 87 GLU A CA 1
ATOM 690 C C . GLU A 1 87 ? -15.308 4.624 23.544 1.00 89.19 87 GLU A C 1
ATOM 692 O O . GLU A 1 87 ? -14.545 5.048 22.674 1.00 89.19 87 GLU A O 1
ATOM 697 N N . VAL A 1 88 ? -15.119 3.428 24.110 1.00 86.56 88 VAL A N 1
ATOM 698 C CA . VAL A 1 88 ? -13.896 2.687 23.805 1.00 86.56 88 VAL A CA 1
ATOM 699 C C . VAL A 1 88 ? -13.962 1.974 22.456 1.00 86.56 88 VAL A C 1
ATOM 701 O O . VAL A 1 88 ? -12.946 1.856 21.772 1.00 86.56 88 VAL A O 1
ATOM 704 N N . THR A 1 89 ? -15.149 1.574 22.001 1.00 88.19 89 THR A N 1
ATOM 705 C CA . THR A 1 89 ? -15.321 1.097 20.622 1.00 88.19 89 THR A CA 1
ATOM 706 C C . THR A 1 89 ? -14.959 2.191 19.613 1.00 88.19 89 THR A C 1
ATOM 708 O O . THR A 1 89 ? -14.293 1.913 18.614 1.00 88.19 89 THR A O 1
ATOM 711 N N . ALA A 1 90 ? -15.360 3.438 19.868 1.00 91.62 90 ALA A N 1
ATOM 712 C CA . ALA A 1 90 ? -14.997 4.578 19.036 1.00 91.62 90 ALA A CA 1
ATOM 713 C C . ALA A 1 90 ? -13.484 4.835 19.066 1.00 91.62 90 ALA A C 1
ATOM 715 O O . ALA A 1 90 ? -12.886 5.033 18.010 1.00 91.62 90 ALA A O 1
ATOM 716 N N . GLU A 1 91 ? -12.845 4.752 20.237 1.00 91.38 91 GLU A N 1
ATOM 717 C CA . GLU A 1 91 ? -11.392 4.910 20.363 1.00 91.38 91 GLU A CA 1
ATOM 718 C C . GLU A 1 91 ? -10.628 3.825 19.591 1.00 91.38 91 GLU A C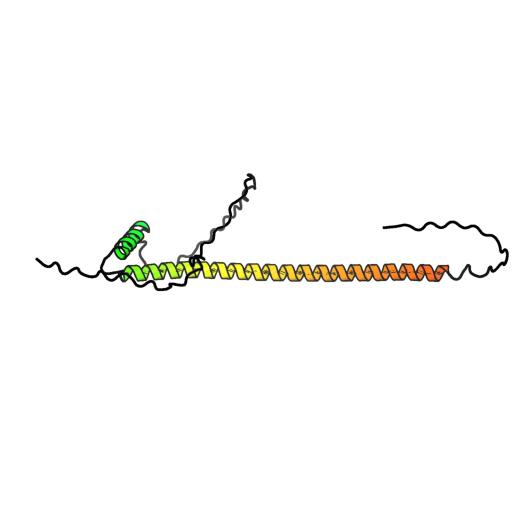 1
ATOM 720 O O . GLU A 1 91 ? -9.740 4.141 18.798 1.00 91.38 91 GLU A O 1
ATOM 725 N N . HIS A 1 92 ? -11.025 2.559 19.734 1.00 90.44 92 HIS A N 1
ATOM 726 C CA . HIS A 1 92 ? -10.398 1.456 19.009 1.00 90.44 92 HIS A CA 1
ATOM 727 C C . HIS A 1 92 ? -10.545 1.628 17.493 1.00 90.44 92 HIS A C 1
ATOM 729 O O . HIS A 1 92 ? -9.597 1.415 16.738 1.00 90.44 92 HIS A O 1
ATOM 735 N N . ARG A 1 93 ? -11.733 2.038 17.028 1.00 95.38 93 ARG A N 1
ATOM 736 C CA . ARG A 1 93 ? -11.968 2.345 15.610 1.00 95.38 93 ARG A CA 1
ATOM 737 C C . ARG A 1 93 ? -11.109 3.518 15.139 1.00 95.38 93 ARG A C 1
ATOM 739 O O . ARG A 1 93 ? -10.567 3.446 14.042 1.00 95.38 93 ARG A O 1
ATOM 746 N N . ARG A 1 94 ? -10.941 4.558 15.962 1.00 96.50 94 ARG A N 1
ATOM 747 C CA . ARG A 1 94 ? -10.075 5.708 15.668 1.00 96.50 94 ARG A CA 1
ATOM 748 C C . ARG A 1 94 ? -8.619 5.273 15.482 1.00 96.50 94 ARG A C 1
ATOM 750 O O . ARG A 1 94 ? -8.022 5.644 14.478 1.00 96.50 94 ARG A O 1
ATOM 757 N N . LYS A 1 95 ? -8.072 4.458 16.394 1.00 95.44 95 LYS A N 1
ATOM 758 C CA . LYS A 1 95 ? -6.707 3.909 16.272 1.00 95.44 95 LYS A CA 1
ATOM 759 C C . LYS A 1 95 ? -6.538 3.037 15.034 1.00 95.44 95 LYS A C 1
ATOM 761 O O . LYS A 1 95 ? -5.613 3.258 14.265 1.00 95.44 95 LYS A O 1
ATOM 766 N N . ALA A 1 96 ? -7.456 2.097 14.807 1.00 96.44 96 ALA A N 1
ATOM 767 C CA . ALA A 1 96 ? -7.404 1.226 13.635 1.00 96.44 96 ALA A CA 1
ATOM 768 C C . ALA A 1 96 ? -7.454 2.029 12.322 1.00 96.44 96 ALA A C 1
ATOM 770 O O . ALA A 1 96 ? -6.731 1.724 11.377 1.00 96.44 96 ALA A O 1
ATOM 771 N N . LEU A 1 97 ? -8.274 3.084 12.268 1.00 97.81 97 LEU A N 1
ATOM 772 C CA . LEU A 1 97 ? -8.329 3.981 11.116 1.00 97.81 97 LEU A CA 1
ATOM 773 C C . LEU A 1 97 ? -7.016 4.750 10.932 1.00 97.81 97 LEU A C 1
ATOM 775 O O . LEU A 1 97 ? -6.521 4.848 9.813 1.00 97.81 97 LEU A O 1
ATOM 779 N N . GLU A 1 98 ? -6.445 5.280 12.011 1.00 97.88 98 GLU A N 1
ATOM 780 C CA . GLU A 1 98 ? -5.166 5.992 11.979 1.00 97.88 98 GLU A CA 1
ATOM 781 C C . GLU A 1 98 ? -4.025 5.097 11.469 1.00 97.88 98 GLU A C 1
ATOM 783 O O . GLU A 1 98 ? -3.273 5.508 10.585 1.00 97.88 98 GLU A O 1
ATOM 788 N N . GLU A 1 99 ? -3.956 3.847 11.932 1.00 97.31 99 GLU A N 1
ATOM 789 C CA . GLU A 1 99 ? -2.993 2.851 11.449 1.00 97.31 99 GLU A CA 1
ATOM 790 C C . GLU A 1 99 ? -3.162 2.556 9.951 1.00 97.31 99 GLU A C 1
ATOM 792 O O . GLU A 1 99 ? -2.177 2.537 9.209 1.00 97.31 99 GLU A O 1
ATOM 797 N N . VAL A 1 100 ? -4.401 2.371 9.480 1.00 98.19 100 VAL A N 1
ATOM 798 C CA . VAL A 1 100 ? -4.687 2.112 8.057 1.00 98.19 100 VAL A CA 1
ATOM 799 C C . VAL A 1 100 ? -4.336 3.319 7.189 1.00 98.19 100 VAL A C 1
ATOM 801 O O . VAL A 1 100 ? -3.751 3.149 6.120 1.00 98.19 100 VAL A O 1
ATOM 804 N N . LEU A 1 101 ? -4.649 4.539 7.630 1.00 98.31 101 LEU A N 1
ATOM 805 C CA . LEU A 1 101 ? -4.296 5.759 6.898 1.00 98.31 101 LEU A CA 1
ATOM 806 C C . LEU A 1 101 ? -2.780 5.943 6.808 1.00 98.31 101 LEU A C 1
ATOM 808 O O . LEU A 1 101 ? -2.266 6.349 5.766 1.00 98.31 101 LEU A O 1
ATOM 812 N N . GLU A 1 102 ? -2.052 5.614 7.871 1.00 98.25 102 GLU A N 1
ATOM 813 C CA . GLU A 1 102 ? -0.594 5.670 7.871 1.00 98.25 102 GLU A CA 1
ATOM 814 C C . GLU A 1 102 ? 0.023 4.634 6.922 1.00 98.25 102 GLU A C 1
ATOM 816 O O . GLU A 1 102 ? 0.923 4.952 6.144 1.00 98.25 102 GLU A O 1
ATOM 821 N N . GLN A 1 103 ? -0.494 3.405 6.918 1.00 97.81 103 GLN A N 1
ATOM 822 C CA . GLN A 1 103 ? -0.081 2.387 5.950 1.00 97.81 103 GLN A CA 1
ATOM 823 C C . GLN A 1 103 ? -0.412 2.796 4.512 1.00 97.81 103 GLN A C 1
ATOM 825 O O . GLN A 1 103 ? 0.418 2.615 3.625 1.00 97.81 103 GLN A O 1
ATOM 830 N N . ASN A 1 104 ? -1.585 3.389 4.277 1.00 98.00 104 ASN A N 1
ATOM 831 C CA . ASN A 1 104 ? -1.984 3.870 2.958 1.00 98.00 104 ASN A CA 1
ATOM 832 C C . ASN A 1 104 ? -1.012 4.941 2.441 1.00 98.00 104 ASN A C 1
ATOM 834 O O . ASN A 1 104 ? -0.510 4.825 1.325 1.00 98.00 104 ASN A O 1
ATOM 838 N N . ARG A 1 105 ? -0.650 5.917 3.285 1.00 98.00 105 ARG A N 1
ATOM 839 C CA . ARG A 1 105 ? 0.361 6.929 2.944 1.00 98.00 105 ARG A CA 1
ATOM 840 C C . ARG A 1 105 ? 1.703 6.305 2.567 1.00 98.00 105 ARG A C 1
ATOM 842 O O . ARG A 1 105 ? 2.283 6.694 1.558 1.00 98.00 105 ARG A O 1
ATOM 849 N N . LYS A 1 106 ? 2.174 5.313 3.328 1.00 98.19 106 LYS A N 1
ATOM 850 C CA . LYS A 1 106 ? 3.418 4.584 3.022 1.00 98.19 106 LYS A CA 1
ATOM 851 C C . LYS A 1 106 ? 3.337 3.802 1.712 1.00 98.19 106 LYS A C 1
ATOM 853 O O . LYS A 1 106 ? 4.305 3.755 0.964 1.00 98.19 106 LYS A O 1
ATOM 858 N N . LEU A 1 107 ? 2.195 3.188 1.418 1.00 98.50 107 LEU A N 1
ATOM 859 C CA . LEU A 1 107 ? 2.001 2.486 0.151 1.00 98.50 107 LEU A CA 1
ATOM 860 C C . LEU A 1 107 ? 2.025 3.461 -1.027 1.00 98.50 107 LEU A C 1
ATOM 862 O O . LEU A 1 107 ? 2.697 3.184 -2.015 1.00 98.50 107 LEU A O 1
ATOM 866 N N . LEU A 1 108 ? 1.373 4.619 -0.905 1.00 98.38 108 LEU A N 1
ATOM 867 C CA . LEU A 1 108 ? 1.394 5.650 -1.944 1.00 98.38 108 LEU A CA 1
ATOM 868 C C . LEU A 1 108 ? 2.811 6.161 -2.222 1.00 98.38 108 LEU A C 1
ATOM 870 O O . LEU A 1 108 ? 3.189 6.287 -3.384 1.00 98.38 108 LEU A O 1
ATOM 874 N N . THR A 1 109 ? 3.625 6.405 -1.190 1.00 98.06 109 THR A N 1
ATOM 875 C CA . THR A 1 109 ? 5.014 6.849 -1.398 1.00 98.06 109 THR A CA 1
ATOM 876 C C . THR A 1 109 ? 5.864 5.787 -2.092 1.00 98.06 109 THR A C 1
ATOM 878 O O . THR A 1 109 ? 6.656 6.126 -2.971 1.00 98.06 109 THR A O 1
ATOM 881 N N . ILE A 1 110 ? 5.676 4.508 -1.754 1.00 98.31 110 ILE A N 1
ATOM 882 C CA . ILE A 1 110 ? 6.356 3.390 -2.423 1.00 98.31 110 ILE A CA 1
ATOM 883 C C . ILE A 1 110 ? 5.916 3.284 -3.886 1.00 98.31 110 ILE A C 1
ATOM 885 O O . ILE A 1 110 ? 6.768 3.178 -4.764 1.00 98.31 110 ILE A O 1
ATOM 889 N N . VAL A 1 111 ? 4.611 3.353 -4.162 1.00 98.31 111 VAL A N 1
ATOM 890 C CA . VAL A 1 111 ? 4.076 3.309 -5.532 1.00 98.31 111 VAL A CA 1
ATOM 891 C C . VAL A 1 111 ? 4.653 4.447 -6.367 1.00 98.31 111 VAL A C 1
ATOM 893 O O . VAL A 1 111 ? 5.197 4.187 -7.433 1.00 98.31 111 VAL A O 1
ATOM 896 N N . MET A 1 112 ? 4.647 5.680 -5.854 1.00 98.06 112 MET A N 1
ATOM 897 C CA . MET A 1 112 ? 5.233 6.825 -6.559 1.00 98.06 112 MET A CA 1
ATOM 898 C C . MET A 1 112 ? 6.727 6.636 -6.859 1.00 98.06 112 MET A C 1
ATOM 900 O O . MET A 1 112 ? 7.195 7.002 -7.938 1.00 98.06 112 MET A O 1
ATOM 904 N N . ALA A 1 113 ? 7.495 6.076 -5.918 1.00 98.12 113 ALA A N 1
ATOM 905 C CA . ALA A 1 113 ? 8.913 5.796 -6.129 1.00 98.12 113 ALA A CA 1
ATOM 906 C C . ALA A 1 113 ? 9.128 4.729 -7.216 1.00 98.12 113 ALA A C 1
ATOM 908 O O . ALA A 1 113 ? 9.939 4.936 -8.120 1.00 98.12 113 ALA A O 1
ATOM 909 N N . LEU A 1 114 ? 8.362 3.635 -7.166 1.00 98.31 114 LEU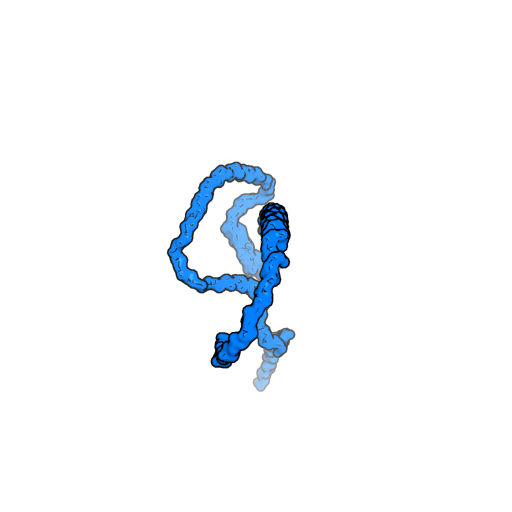 A N 1
ATOM 910 C CA . LEU A 1 114 ? 8.426 2.549 -8.147 1.00 98.31 114 LEU A CA 1
ATOM 911 C C . LEU A 1 114 ? 7.979 2.999 -9.542 1.00 98.31 114 LEU A C 1
ATOM 913 O O . LEU A 1 114 ? 8.604 2.640 -10.534 1.00 98.31 114 LEU A O 1
ATOM 917 N N . GLU A 1 115 ? 6.925 3.808 -9.641 1.00 98.38 115 GLU A N 1
ATOM 918 C CA . GLU A 1 115 ? 6.463 4.370 -10.914 1.00 98.38 115 GLU A CA 1
ATOM 919 C C . GLU A 1 115 ? 7.522 5.277 -11.542 1.00 98.38 115 GLU A C 1
ATOM 921 O O . GLU A 1 115 ? 7.780 5.186 -12.745 1.00 98.38 115 GLU A O 1
ATOM 926 N N . LYS A 1 116 ? 8.189 6.105 -10.729 1.00 98.19 116 LYS A N 1
ATOM 927 C CA . LYS A 1 116 ? 9.297 6.951 -11.183 1.00 98.19 116 LYS A CA 1
ATOM 928 C C . LYS A 1 116 ? 10.481 6.123 -11.688 1.00 98.19 116 LYS A C 1
ATOM 930 O O . LYS A 1 116 ? 11.036 6.441 -12.739 1.00 98.19 116 LYS A O 1
ATOM 935 N N . GLU A 1 117 ? 10.873 5.082 -10.958 1.00 97.50 117 GLU A N 1
ATOM 936 C CA . GLU A 1 117 ? 11.956 4.182 -11.369 1.00 97.50 117 GLU A CA 1
ATOM 937 C C . GLU A 1 117 ? 11.607 3.457 -12.672 1.00 97.50 117 GLU A C 1
ATOM 939 O O . GLU A 1 117 ? 12.381 3.488 -13.627 1.00 97.50 117 GLU A O 1
ATOM 944 N N . ASN A 1 118 ? 10.398 2.904 -12.764 1.00 97.75 118 ASN A N 1
ATOM 945 C CA . ASN A 1 118 ? 9.912 2.221 -13.959 1.00 97.75 118 ASN A CA 1
ATOM 946 C C . ASN A 1 118 ? 9.891 3.158 -15.180 1.00 97.75 118 ASN A C 1
ATOM 948 O O . ASN A 1 118 ? 10.351 2.786 -16.259 1.00 97.75 118 ASN A O 1
ATOM 952 N N . ALA A 1 119 ? 9.437 4.405 -15.011 1.00 98.19 119 ALA A N 1
ATOM 953 C CA . ALA A 1 119 ? 9.500 5.415 -16.067 1.00 98.19 119 ALA A CA 1
ATOM 954 C C . ALA A 1 119 ? 10.946 5.691 -16.520 1.00 98.19 119 ALA A C 1
ATOM 956 O O . ALA A 1 119 ? 11.207 5.795 -17.719 1.00 98.19 119 ALA A O 1
ATOM 957 N N . SER A 1 120 ? 11.897 5.748 -15.583 1.00 98.06 120 SER A N 1
ATOM 958 C CA . SER A 1 120 ? 13.320 5.902 -15.902 1.00 98.06 120 SER A CA 1
ATOM 959 C C . SER A 1 120 ? 13.871 4.701 -16.678 1.00 98.06 120 SER A C 1
ATOM 961 O O . SER A 1 120 ? 14.582 4.887 -17.664 1.00 98.06 120 SER A O 1
ATOM 963 N N . CYS A 1 121 ? 13.530 3.474 -16.275 1.00 97.88 121 CYS A N 1
ATOM 964 C CA . CYS A 1 121 ? 13.946 2.255 -16.972 1.00 97.88 121 CYS A CA 1
ATOM 965 C C . CYS A 1 121 ? 13.375 2.183 -18.392 1.00 97.88 121 CYS A C 1
ATOM 967 O O . CYS A 1 121 ? 14.102 1.851 -19.325 1.00 97.88 121 CYS A O 1
ATOM 969 N N . LYS A 1 122 ? 12.098 2.541 -18.574 1.00 98.31 122 LYS A N 1
ATOM 970 C CA . LYS A 1 122 ? 11.465 2.607 -19.900 1.00 98.31 122 LYS A CA 1
ATOM 971 C C . LYS A 1 122 ? 12.173 3.599 -20.815 1.00 98.31 122 LYS A C 1
ATOM 973 O O . LYS A 1 122 ? 12.467 3.253 -21.953 1.00 98.31 122 LYS A O 1
ATOM 978 N N . LYS A 1 123 ? 12.509 4.786 -20.301 1.00 98.19 123 LYS A N 1
ATOM 979 C CA . LYS A 1 123 ? 13.268 5.787 -21.058 1.00 98.19 123 LYS A CA 1
ATOM 980 C C . LYS A 1 123 ? 14.648 5.269 -21.469 1.00 98.19 123 LYS A C 1
ATOM 982 O O . LYS A 1 123 ? 15.053 5.461 -22.607 1.00 98.19 123 LYS A O 1
ATOM 987 N N . LEU A 1 124 ? 15.364 4.596 -20.569 1.00 98.12 124 LEU A N 1
ATOM 988 C CA . LEU A 1 124 ? 16.669 4.015 -20.898 1.00 98.12 124 LEU A CA 1
ATOM 989 C C . LEU A 1 124 ? 16.553 2.924 -21.976 1.00 98.12 124 LEU A C 1
ATOM 991 O O . LEU A 1 124 ? 17.411 2.824 -22.853 1.00 98.12 124 LEU A O 1
ATOM 995 N N . LEU A 1 125 ? 15.490 2.120 -21.926 1.00 98.12 125 LEU A N 1
ATOM 996 C CA . LEU A 1 125 ? 15.219 1.088 -22.922 1.00 98.12 125 LEU A CA 1
ATOM 997 C C . LEU A 1 125 ? 14.905 1.689 -24.296 1.00 98.12 125 LEU A C 1
ATOM 999 O O . LEU A 1 125 ? 15.428 1.202 -25.294 1.00 98.12 125 LEU A O 1
ATOM 1003 N N . GLU A 1 126 ? 14.112 2.759 -24.343 1.00 98.19 126 GLU A N 1
ATOM 1004 C CA . GLU A 1 126 ? 13.850 3.534 -25.561 1.00 98.19 126 GLU A CA 1
ATOM 1005 C C . GLU A 1 126 ? 15.159 4.076 -26.150 1.00 98.19 126 GLU A C 1
ATOM 1007 O O . GLU A 1 126 ? 15.515 3.719 -27.266 1.00 98.19 126 GLU A O 1
ATOM 1012 N N . GLN A 1 127 ? 15.961 4.785 -25.349 1.00 97.56 127 GLN A N 1
ATOM 1013 C CA . GLN A 1 127 ? 17.262 5.319 -25.776 1.00 97.56 127 GLN A CA 1
ATOM 1014 C C . GLN A 1 127 ? 18.222 4.236 -26.290 1.00 97.56 127 GLN A C 1
ATOM 1016 O O . GLN A 1 127 ? 18.961 4.452 -27.248 1.00 97.56 127 GLN A O 1
ATOM 1021 N N . THR A 1 128 ? 18.229 3.064 -25.651 1.00 97.75 128 THR A N 1
ATOM 1022 C CA . THR A 1 128 ? 19.060 1.931 -26.082 1.00 97.75 128 THR A CA 1
ATOM 1023 C C . THR A 1 128 ? 18.539 1.333 -27.386 1.00 97.75 128 THR A C 1
ATOM 1025 O O . THR A 1 128 ? 19.330 0.963 -28.248 1.00 97.75 128 THR A O 1
ATOM 1028 N N . THR A 1 129 ? 17.218 1.253 -27.550 1.00 97.56 129 THR A N 1
ATOM 1029 C CA . THR A 1 129 ? 16.583 0.772 -28.783 1.00 97.56 129 THR A CA 1
ATOM 1030 C C . THR A 1 129 ? 16.872 1.722 -29.940 1.00 97.56 129 THR A C 1
ATOM 1032 O O . THR A 1 129 ? 17.256 1.260 -31.011 1.00 97.56 129 THR A O 1
ATOM 1035 N N . ASP A 1 130 ? 16.786 3.032 -29.707 1.00 97.56 130 ASP A N 1
ATOM 1036 C CA . ASP A 1 130 ? 17.147 4.061 -30.682 1.00 97.56 130 ASP A CA 1
ATOM 1037 C C . ASP A 1 130 ? 18.615 3.941 -31.090 1.00 97.56 130 ASP A C 1
ATOM 1039 O O . ASP A 1 130 ? 18.915 3.901 -32.278 1.00 97.56 130 ASP A O 1
ATOM 1043 N N . LEU A 1 131 ? 19.529 3.788 -30.124 1.00 97.56 131 LEU A N 1
ATOM 1044 C CA . LEU A 1 131 ? 20.948 3.563 -30.410 1.00 97.56 131 LEU A CA 1
ATOM 1045 C C . LEU A 1 131 ? 21.178 2.286 -31.230 1.00 97.56 131 LEU A C 1
ATOM 1047 O O . LEU A 1 131 ? 21.976 2.273 -32.160 1.00 97.56 131 LEU A O 1
ATOM 1051 N N . VAL A 1 132 ? 20.494 1.191 -30.901 1.00 97.38 132 VAL A N 1
ATOM 1052 C CA . VAL A 1 132 ? 20.594 -0.048 -31.683 1.00 97.38 132 VAL A CA 1
ATOM 1053 C C . VAL A 1 132 ? 20.076 0.164 -33.105 1.00 97.38 132 VAL A C 1
ATOM 1055 O O . VAL A 1 132 ? 20.665 -0.365 -34.045 1.00 97.38 132 VAL A O 1
ATOM 1058 N N . ASN A 1 133 ? 18.998 0.926 -33.280 1.00 96.31 133 ASN A N 1
ATOM 1059 C CA . ASN A 1 133 ? 18.441 1.219 -34.596 1.00 96.31 133 ASN A CA 1
ATOM 1060 C C . ASN A 1 133 ? 19.384 2.090 -35.432 1.00 96.31 133 ASN A C 1
ATOM 1062 O O . ASN A 1 133 ? 19.619 1.752 -36.587 1.00 96.31 133 ASN A O 1
ATOM 1066 N N . THR A 1 134 ? 19.992 3.129 -34.853 1.00 95.88 134 THR A N 1
ATOM 1067 C CA . THR A 1 134 ? 20.976 3.957 -35.570 1.00 95.88 134 THR A CA 1
ATOM 1068 C C . THR A 1 134 ? 22.226 3.163 -35.940 1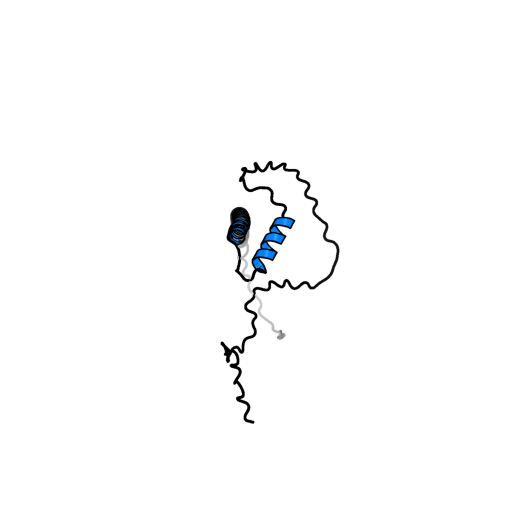.00 95.88 134 THR A C 1
ATOM 1070 O O . THR A 1 134 ? 22.725 3.286 -37.052 1.00 95.88 134 THR A O 1
ATOM 1073 N N . LEU A 1 135 ? 22.717 2.285 -35.058 1.00 95.06 135 LEU A N 1
ATOM 1074 C CA . LEU A 1 135 ? 23.846 1.406 -35.382 1.00 95.06 135 LEU A CA 1
ATOM 1075 C C . LEU A 1 135 ? 23.506 0.413 -36.501 1.00 95.06 135 LEU A C 1
ATOM 1077 O O . LEU A 1 135 ? 24.349 0.142 -37.354 1.00 95.06 135 LEU A O 1
ATOM 1081 N N . LYS A 1 136 ? 22.279 -0.123 -36.516 1.00 95.00 136 LYS A N 1
ATOM 1082 C CA . LYS A 1 136 ? 21.797 -0.970 -37.617 1.00 95.00 136 LYS A CA 1
ATOM 1083 C C . LYS A 1 136 ? 21.709 -0.197 -38.929 1.00 95.00 136 LYS A C 1
ATOM 1085 O O . LYS A 1 136 ? 22.071 -0.756 -39.956 1.00 95.00 136 LYS A O 1
ATOM 1090 N N . GLU A 1 137 ? 21.245 1.049 -38.896 1.00 93.38 137 GLU A N 1
ATOM 1091 C CA . GLU A 1 137 ? 21.172 1.926 -40.068 1.00 93.38 137 GLU A CA 1
ATOM 1092 C C . GLU A 1 137 ? 22.566 2.182 -40.650 1.00 93.38 137 GLU A C 1
ATOM 1094 O O . GLU A 1 137 ? 22.789 1.867 -41.813 1.00 93.38 137 GLU A O 1
ATOM 1099 N N . VAL A 1 138 ? 23.534 2.598 -39.825 1.00 92.62 138 VAL A N 1
ATOM 1100 C CA . VAL A 1 138 ? 24.928 2.824 -40.253 1.00 92.62 138 VAL A CA 1
ATOM 1101 C C . VAL A 1 138 ? 25.556 1.563 -40.855 1.00 92.62 138 VAL A C 1
ATOM 1103 O O . VAL A 1 138 ? 26.194 1.629 -41.904 1.00 92.62 138 VAL A O 1
ATOM 1106 N N . LEU A 1 139 ? 25.361 0.399 -40.224 1.00 91.00 139 LEU A N 1
ATOM 1107 C CA . LEU A 1 139 ? 25.886 -0.864 -40.752 1.00 91.00 139 LEU A CA 1
ATOM 1108 C C . LEU A 1 139 ? 25.234 -1.239 -42.092 1.00 91.00 139 LEU A C 1
ATOM 1110 O O . LEU A 1 139 ? 25.893 -1.778 -42.980 1.00 91.00 139 LEU A O 1
ATOM 1114 N N . ASN A 1 140 ? 23.939 -0.960 -42.246 1.00 88.69 140 ASN A N 1
ATOM 1115 C CA . ASN A 1 140 ? 23.223 -1.231 -43.485 1.00 88.69 140 ASN A CA 1
ATOM 1116 C C . ASN A 1 140 ? 23.653 -0.265 -44.606 1.00 88.69 140 ASN A C 1
ATOM 1118 O O . ASN A 1 140 ? 23.830 -0.693 -45.744 1.00 88.69 140 ASN A O 1
ATOM 1122 N N . GLU A 1 141 ? 23.887 1.011 -44.292 1.00 82.25 141 GLU A N 1
ATOM 1123 C CA . GLU A 1 141 ? 24.456 1.998 -45.220 1.00 82.25 141 GLU A CA 1
ATOM 1124 C C . GLU A 1 141 ? 25.861 1.598 -45.703 1.00 82.25 141 GLU A C 1
ATOM 1126 O O . GLU A 1 141 ? 26.154 1.693 -46.895 1.00 82.25 141 GLU A O 1
ATOM 1131 N N . GLU A 1 142 ? 26.724 1.092 -44.816 1.00 75.56 142 GLU A N 1
ATOM 1132 C CA . GLU A 1 142 ? 28.066 0.602 -45.167 1.00 75.56 142 GLU A CA 1
ATOM 1133 C C . GLU A 1 142 ? 28.019 -0.636 -46.084 1.00 75.56 142 GLU A C 1
ATOM 1135 O O . GLU A 1 142 ? 28.771 -0.731 -47.062 1.00 75.56 142 GLU A O 1
ATOM 1140 N N . TYR A 1 143 ? 27.085 -1.557 -45.833 1.00 70.75 143 TYR A N 1
ATOM 1141 C CA . TYR A 1 143 ? 26.846 -2.705 -46.711 1.00 70.75 143 TYR A CA 1
ATOM 1142 C C . TYR A 1 143 ? 26.367 -2.277 -48.109 1.00 70.75 143 TYR A C 1
ATOM 1144 O O . TYR A 1 143 ? 26.859 -2.783 -49.114 1.00 70.75 143 TYR A O 1
ATOM 1152 N N . HIS A 1 144 ? 25.458 -1.304 -48.203 1.00 64.88 144 HIS A N 1
ATOM 1153 C CA . HIS A 1 144 ? 24.994 -0.804 -49.500 1.00 64.88 144 HIS A CA 1
ATOM 1154 C C . HIS A 1 144 ? 26.077 -0.029 -50.266 1.00 64.88 144 HIS A C 1
ATOM 1156 O O . HIS A 1 144 ? 26.216 -0.215 -51.474 1.00 64.88 144 HIS A O 1
ATOM 1162 N N . LYS A 1 145 ? 26.900 0.767 -49.575 1.00 63.91 145 LYS A N 1
ATOM 1163 C CA . LYS A 1 145 ? 27.993 1.529 -50.195 1.00 63.91 145 LYS A CA 1
ATOM 1164 C C . LYS A 1 145 ? 29.124 0.640 -50.724 1.00 63.91 145 LYS A C 1
ATOM 1166 O O . LYS A 1 145 ? 29.674 0.912 -51.785 1.00 63.91 145 LYS A O 1
ATOM 1171 N N . SER A 1 146 ? 29.458 -0.433 -50.005 1.00 60.44 146 SER A N 1
ATOM 1172 C CA . SER A 1 146 ? 30.476 -1.402 -50.445 1.00 60.44 146 SER A CA 1
ATOM 1173 C C . SER A 1 146 ? 30.036 -2.246 -51.646 1.00 60.44 146 SER A C 1
ATOM 1175 O O . SER A 1 146 ? 30.887 -2.683 -52.415 1.00 60.44 146 SER A O 1
ATOM 1177 N N . ILE A 1 147 ? 28.727 -2.445 -51.841 1.00 59.94 147 ILE A N 1
ATOM 1178 C CA . ILE A 1 147 ? 28.193 -3.081 -53.050 1.00 59.94 147 ILE A CA 1
ATOM 1179 C C . ILE A 1 147 ? 28.317 -2.138 -54.247 1.00 59.94 147 ILE A C 1
ATOM 1181 O O . ILE A 1 147 ? 28.802 -2.581 -55.279 1.00 59.94 147 ILE A O 1
ATOM 1185 N N . GLU A 1 148 ? 27.937 -0.861 -54.119 1.00 56.12 148 GLU A N 1
ATOM 1186 C CA . GLU A 1 148 ? 28.015 0.114 -55.222 1.00 56.12 148 GLU A CA 1
ATOM 1187 C C . GLU A 1 148 ? 29.451 0.338 -55.737 1.00 56.12 148 GLU A C 1
ATOM 1189 O O . GLU A 1 148 ? 29.637 0.426 -56.948 1.00 56.12 148 GLU A O 1
ATOM 1194 N N . ASP A 1 149 ? 30.467 0.319 -54.863 1.00 54.84 149 ASP A N 1
ATOM 1195 C CA . ASP A 1 149 ? 31.888 0.426 -55.256 1.00 54.84 149 ASP A CA 1
ATOM 1196 C C . ASP A 1 149 ? 32.445 -0.841 -55.952 1.00 54.84 149 ASP A C 1
ATOM 1198 O O . ASP A 1 149 ? 33.517 -0.782 -56.550 1.00 54.84 149 ASP A O 1
ATOM 1202 N N . TYR A 1 150 ? 31.755 -1.991 -55.896 1.00 56.50 150 TYR A N 1
ATOM 1203 C CA . TYR A 1 150 ? 32.213 -3.253 -56.512 1.00 56.50 150 TYR A CA 1
ATOM 1204 C C . TYR A 1 150 ? 31.514 -3.580 -57.847 1.00 56.50 150 TYR A C 1
ATOM 1206 O O . TYR A 1 150 ? 31.926 -4.514 -58.535 1.00 56.50 150 TYR A O 1
ATOM 1214 N N . VAL A 1 151 ? 30.458 -2.847 -58.234 1.00 54.03 151 VAL A N 1
ATOM 1215 C CA . VAL A 1 151 ? 29.718 -3.106 -59.493 1.00 54.03 151 VAL A CA 1
ATOM 1216 C C . VAL A 1 151 ? 30.259 -2.315 -60.694 1.00 54.03 151 VAL A C 1
ATOM 1218 O O . VAL A 1 151 ? 29.795 -2.545 -61.809 1.00 54.03 151 VAL A O 1
ATOM 1221 N N . ASP A 1 152 ? 31.238 -1.420 -60.514 1.00 48.03 152 ASP A N 1
ATOM 1222 C CA . ASP A 1 152 ? 31.765 -0.585 -61.614 1.00 48.03 152 ASP A CA 1
ATOM 1223 C C . ASP A 1 152 ? 32.942 -1.212 -62.393 1.00 48.03 152 ASP A C 1
ATOM 1225 O O . ASP A 1 152 ? 33.364 -0.650 -63.398 1.00 48.03 152 ASP A O 1
ATOM 1229 N N . ASP A 1 153 ? 33.444 -2.395 -62.007 1.00 50.84 153 ASP A N 1
ATOM 1230 C CA . ASP A 1 153 ? 34.675 -2.945 -62.612 1.00 50.84 153 ASP A CA 1
ATOM 1231 C C . ASP A 1 153 ? 34.538 -4.266 -63.398 1.00 50.84 153 ASP A C 1
ATOM 1233 O O . ASP A 1 153 ? 35.534 -4.715 -63.956 1.00 50.84 153 ASP A O 1
ATOM 1237 N N . ASP A 1 154 ? 33.356 -4.895 -63.538 1.00 51.78 154 ASP A N 1
ATOM 1238 C CA . ASP A 1 154 ? 33.313 -6.228 -64.188 1.00 51.78 154 ASP A CA 1
ATOM 1239 C C . ASP A 1 154 ? 32.034 -6.599 -64.978 1.00 51.78 154 ASP A C 1
ATOM 1241 O O . ASP A 1 154 ? 31.584 -7.746 -64.983 1.00 51.78 154 ASP A O 1
ATOM 1245 N N . ILE A 1 155 ? 31.443 -5.657 -65.731 1.00 52.66 155 ILE A N 1
ATOM 1246 C CA . ILE A 1 155 ? 30.386 -5.978 -66.727 1.00 52.66 155 ILE A CA 1
ATOM 1247 C C . ILE A 1 155 ? 30.748 -5.505 -68.145 1.00 52.66 155 ILE A C 1
ATOM 1249 O O . ILE A 1 155 ? 29.899 -5.072 -68.924 1.00 52.66 155 ILE A O 1
ATOM 1253 N N . SER A 1 156 ? 32.024 -5.621 -68.523 1.00 44.75 156 SER A N 1
ATOM 1254 C CA . SER A 1 156 ? 32.485 -5.387 -69.902 1.00 44.75 156 SER A CA 1
ATOM 1255 C C . SER A 1 156 ? 33.163 -6.610 -70.529 1.00 44.75 156 SER A C 1
ATOM 1257 O O . SER A 1 156 ? 34.143 -6.506 -71.259 1.00 44.75 156 SER A O 1
ATOM 1259 N N . SER A 1 157 ? 32.625 -7.809 -70.300 1.00 43.88 157 SER A N 1
ATOM 1260 C CA . SER A 1 157 ? 32.992 -8.991 -71.094 1.00 43.88 157 SER A CA 1
ATOM 1261 C C . SER A 1 157 ? 31.782 -9.863 -71.405 1.00 43.88 157 SER A C 1
ATOM 1263 O O . SER A 1 157 ? 31.649 -11.008 -70.985 1.00 43.88 157 SER A O 1
ATOM 1265 N N . ILE A 1 158 ? 30.912 -9.299 -72.243 1.00 46.84 158 ILE A N 1
ATOM 1266 C CA . ILE A 1 158 ? 30.156 -10.068 -73.230 1.00 46.84 158 ILE A CA 1
ATOM 1267 C C . ILE A 1 158 ? 31.162 -10.908 -74.026 1.00 46.84 158 ILE A C 1
ATOM 1269 O O . ILE A 1 158 ? 31.902 -10.371 -74.847 1.00 46.84 158 ILE A O 1
ATOM 1273 N N . THR A 1 159 ? 31.154 -12.227 -73.845 1.00 40.44 159 THR A N 1
ATOM 1274 C CA . THR A 1 159 ? 31.450 -13.138 -74.954 1.00 40.44 159 THR A CA 1
ATOM 1275 C C . THR A 1 159 ? 30.384 -14.218 -75.024 1.00 40.44 159 THR A C 1
ATOM 1277 O O . THR A 1 159 ? 30.237 -15.086 -74.171 1.00 40.44 159 THR A O 1
ATOM 1280 N N . SER A 1 160 ? 29.592 -14.092 -76.080 1.00 48.47 160 SER A N 1
ATOM 1281 C CA . SER A 1 160 ? 28.707 -15.093 -76.640 1.00 48.47 160 SER A CA 1
ATOM 1282 C C . SER A 1 160 ? 29.394 -16.460 -76.756 1.00 48.47 160 SER A C 1
ATOM 1284 O O . SER A 1 160 ? 30.485 -16.533 -77.319 1.00 48.47 160 SER A O 1
ATOM 1286 N N . ASN A 1 161 ? 28.727 -17.542 -76.334 1.00 47.88 161 ASN A N 1
ATOM 1287 C CA . ASN A 1 161 ? 28.282 -18.651 -77.204 1.00 47.88 161 ASN A CA 1
ATOM 1288 C C . ASN A 1 161 ? 28.015 -19.972 -76.449 1.00 47.88 161 ASN A C 1
ATOM 1290 O O . ASN A 1 161 ? 28.721 -20.309 -75.508 1.00 47.88 161 ASN A O 1
ATOM 1294 N N . GLN A 1 162 ? 27.073 -20.742 -77.025 1.00 45.16 162 GLN A N 1
ATOM 1295 C CA . GLN A 1 162 ? 26.627 -22.128 -76.741 1.00 45.16 162 GLN A CA 1
ATOM 1296 C C . GLN A 1 162 ? 25.627 -22.248 -75.579 1.00 45.16 162 GLN A C 1
ATOM 1298 O O . GLN A 1 162 ? 25.997 -22.123 -74.425 1.00 45.16 162 GLN A O 1
ATOM 1303 N N . ILE A 1 163 ? 24.306 -22.364 -75.772 1.00 45.94 163 ILE A N 1
ATOM 1304 C CA . ILE A 1 163 ? 23.469 -23.191 -76.674 1.00 45.94 163 ILE A CA 1
ATOM 1305 C C . ILE A 1 163 ? 23.700 -24.705 -76.510 1.00 45.94 163 ILE A C 1
ATOM 1307 O O . ILE A 1 163 ? 24.680 -25.239 -77.023 1.00 45.94 163 ILE A O 1
ATOM 1311 N N . ASN A 1 164 ? 22.666 -25.336 -75.928 1.00 45.28 164 ASN A N 1
ATOM 1312 C CA . ASN A 1 164 ? 22.319 -26.766 -75.798 1.00 45.28 164 ASN A CA 1
ATOM 1313 C C . ASN A 1 164 ? 23.110 -27.533 -74.719 1.00 45.28 164 ASN A C 1
ATOM 1315 O O . ASN A 1 164 ? 24.315 -27.384 -74.622 1.00 45.28 164 ASN A O 1
ATOM 1319 N N . SER A 1 165 ? 22.514 -28.362 -73.857 1.00 41.97 165 SER A N 1
ATOM 1320 C CA . SER A 1 165 ? 21.363 -29.256 -74.045 1.00 41.97 165 SER A CA 1
ATOM 1321 C C . SER A 1 165 ? 20.801 -29.753 -72.697 1.00 41.97 165 SER A C 1
ATOM 1323 O O . SER A 1 165 ? 21.568 -30.111 -71.812 1.00 41.97 165 SER A O 1
ATOM 1325 N N . THR A 1 166 ? 19.467 -29.761 -72.601 1.00 47.94 166 THR A N 1
ATOM 1326 C CA . THR A 1 166 ? 18.564 -30.769 -71.989 1.00 47.94 166 THR A CA 1
ATOM 1327 C C . THR A 1 166 ? 19.091 -31.765 -70.944 1.00 47.94 166 THR A C 1
ATOM 1329 O O . THR A 1 166 ? 19.984 -32.542 -71.256 1.00 47.94 166 THR A O 1
ATOM 1332 N N . GLU A 1 167 ? 18.401 -31.822 -69.795 1.00 51.62 167 GLU A N 1
ATOM 1333 C CA . GLU A 1 167 ? 17.820 -33.008 -69.106 1.00 51.62 167 GLU A CA 1
ATOM 1334 C C . GLU A 1 167 ? 17.454 -32.561 -67.671 1.00 51.62 167 GLU A C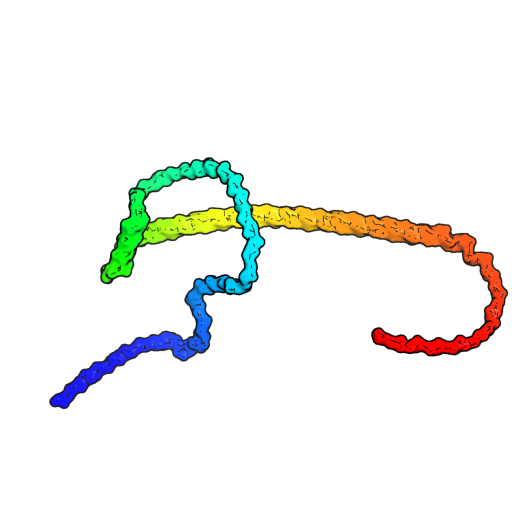 1
ATOM 1336 O O . GLU A 1 167 ? 18.311 -32.195 -66.878 1.00 51.62 167 GLU A O 1
ATOM 1341 N N . ASP A 1 168 ? 16.201 -32.208 -67.393 1.00 50.78 168 ASP A N 1
ATOM 1342 C CA . ASP A 1 168 ? 15.130 -33.116 -66.955 1.00 50.78 168 ASP A CA 1
ATOM 1343 C C . ASP A 1 168 ? 15.457 -33.838 -65.632 1.00 50.78 168 ASP A C 1
ATOM 1345 O O . ASP A 1 168 ? 15.979 -34.947 -65.628 1.00 50.78 168 ASP A O 1
ATOM 1349 N N . PHE A 1 169 ? 15.131 -33.217 -64.489 1.00 51.50 169 PHE A N 1
ATOM 1350 C CA . PHE A 1 169 ? 14.724 -33.978 -63.305 1.00 51.50 169 PHE A CA 1
ATOM 1351 C C . PHE A 1 169 ? 13.852 -33.142 -62.361 1.00 51.50 169 PHE A C 1
ATOM 1353 O O . PHE A 1 169 ? 14.296 -32.211 -61.690 1.00 51.50 169 PHE A O 1
ATOM 1360 N N . SER A 1 170 ? 12.576 -33.513 -62.351 1.00 52.72 170 SER A N 1
ATOM 1361 C CA . SER A 1 170 ? 11.531 -33.069 -61.439 1.00 52.72 170 SER A CA 1
ATOM 1362 C C . SER A 1 170 ? 11.793 -33.576 -60.018 1.00 52.72 170 SER A C 1
ATOM 1364 O O . SER A 1 170 ? 12.067 -34.756 -59.816 1.00 52.72 170 SER A O 1
ATOM 1366 N N . GLY A 1 171 ? 11.637 -32.700 -59.030 1.00 49.22 171 GLY A N 1
ATOM 1367 C CA . GLY A 1 171 ? 11.706 -33.035 -57.609 1.00 49.22 171 GLY A CA 1
ATOM 1368 C C . GLY A 1 171 ? 10.818 -32.095 -56.810 1.00 49.22 171 GLY A C 1
ATOM 1369 O O . GLY A 1 171 ? 11.295 -31.153 -56.189 1.00 49.22 171 GLY A O 1
ATOM 1370 N N . SER A 1 172 ? 9.511 -32.314 -56.922 1.00 56.75 172 SER A N 1
ATOM 1371 C CA . SER A 1 172 ? 8.508 -31.802 -55.989 1.00 56.75 172 SER A CA 1
ATOM 1372 C C . SER A 1 172 ? 8.561 -32.577 -54.666 1.00 56.75 172 SER A C 1
ATOM 1374 O O . SER A 1 172 ? 9.155 -33.649 -54.615 1.00 56.75 172 SER A O 1
ATOM 1376 N N . GLU A 1 173 ? 7.823 -32.052 -53.686 1.00 55.34 173 GLU A N 1
ATOM 1377 C CA . GLU A 1 173 ? 7.496 -32.585 -52.351 1.00 55.34 173 GLU A CA 1
ATOM 1378 C C . GLU A 1 173 ? 8.380 -32.079 -51.204 1.00 55.34 173 GLU A C 1
ATOM 1380 O O . GLU A 1 173 ? 9.595 -32.015 -51.327 1.00 55.34 173 GLU A O 1
ATOM 1385 N N . SER A 1 174 ? 7.872 -31.746 -50.019 1.00 62.25 174 SER A N 1
ATOM 1386 C CA . SER A 1 174 ? 6.523 -31.510 -49.475 1.00 62.25 174 SER A CA 1
ATOM 1387 C C . SER A 1 174 ? 6.729 -31.152 -47.993 1.00 62.25 174 SER A C 1
ATOM 1389 O O . SER A 1 174 ? 7.693 -31.632 -47.401 1.00 62.25 174 SER A O 1
ATOM 1391 N N . GLU A 1 175 ? 5.781 -30.387 -47.440 1.00 44.62 175 GLU A N 1
ATOM 1392 C CA . GLU A 1 175 ? 5.423 -30.244 -46.005 1.00 44.62 175 GLU A CA 1
ATOM 1393 C C . GLU A 1 175 ? 6.437 -29.651 -45.006 1.00 44.62 175 GLU A C 1
ATOM 1395 O O . GLU A 1 175 ? 7.442 -30.295 -44.637 1.00 44.62 175 GLU A O 1
#

Sequence (175 aa):
MLYKQGTKKLLQTLQPSGVDKENLVGTGRFHKHNSDPKILKPQFKTEVDVKSNENKSIVAKVNPSLYKKLIIEDLTSVVGPSEKYWEVTAEHRRKALEEVLEQNRKLLTIVMALEKENASCKKLLEQTTDLVNTLKEVLNEEYHKSIEDYVDDDISSITSNQINSTEDFSGSESE

Secondary structure (DSSP, 8-state):
-------PPPPP-S-TT------SS---------------------------------S----HHHHHHHHHHHHH-TT---HHHHHHHHHHHHHHHHHHHHHHHHHHHHHHHHHHHHHHHHHHHHHHHHHHHHHHHHHHHHHHHHHHTTSSSS---------------------

InterPro domains:
  IPR022786 Geminin/Multicilin [PF07412] (7-133)

Radius of gyration: 41.88 Å; chains: 1; bounding box: 98×47×110 Å

pLDDT: mean 70.05, std 20.76, range [36.59, 98.5]

Foldseek 3Di:
DDDDDDDDDDDDDPCPPCPDPPDPDDDPDDDDDDDDDDDDDPPDDDDDPPPPPPPDDPDDPDPPVVVVVLLVCQPPDPVHHDPVNVVVVVVVVVVVVVVVVVVVVVVVVVVVVVVVVVVVVVVVVVVVVVVVVVVVVVVVVVVVVVVVVPPPPPPPDDDDDDDDDDDDDDDDDDD

Organism: Acyrthosiphon pisum (NCBI:txid7029)